Protein AF-A0A0R2V709-F1 (afdb_monomer_lite)

Secondary structure (DSSP, 8-state):
-IIIIIHHHH-SS-PPP-HHHHHHHHHHH---HHHHHHHHHHHHHHHHHHHHHHT-TTS-TT-HHHHHHHHHHHHHHHHHHH----SHHHHHHHHHHHHHHHHHHHHHHHIIIIIHHH-TTS-HHHHHHHHHHHHHHHHHHHHHHHHHHHHHHHHHHHHH------

pLDDT: mean 83.2, std 15.15, range [33.72, 97.0]

Structure (mmCIF, N/CA/C/O backbone):
data_AF-A0A0R2V709-F1
#
_entry.id   AF-A0A0R2V709-F1
#
loop_
_atom_site.group_PDB
_atom_site.id
_atom_site.type_symbol
_atom_site.label_atom_id
_atom_site.label_alt_id
_atom_site.label_comp_id
_atom_site.label_asym_id
_atom_site.label_entity_id
_atom_site.label_seq_id
_atom_site.pdbx_PDB_ins_code
_atom_site.Cartn_x
_atom_site.Cartn_y
_atom_site.Cartn_z
_atom_site.occupancy
_atom_site.B_iso_or_equiv
_atom_site.auth_seq_id
_atom_site.auth_comp_id
_atom_site.auth_asym_id
_atom_site.auth_atom_id
_atom_site.pdbx_PDB_model_num
ATOM 1 N N . MET A 1 1 ? -7.244 -11.556 -1.881 1.00 75.44 1 MET A N 1
ATOM 2 C CA . MET A 1 1 ? -5.900 -11.911 -2.386 1.00 75.44 1 MET A CA 1
ATOM 3 C C . MET A 1 1 ? -6.015 -12.863 -3.553 1.00 75.44 1 MET A C 1
ATOM 5 O O . MET A 1 1 ? -5.931 -12.361 -4.654 1.00 75.44 1 MET A O 1
ATOM 9 N N . PHE A 1 2 ? -6.325 -14.154 -3.379 1.00 75.88 2 PHE A N 1
ATOM 10 C CA . PHE A 1 2 ? -6.508 -15.057 -4.531 1.00 75.88 2 PHE A CA 1
ATOM 11 C C . PHE A 1 2 ? -7.511 -14.514 -5.560 1.00 75.88 2 PHE A C 1
ATOM 13 O O . PHE A 1 2 ? -7.164 -14.355 -6.717 1.00 75.88 2 PHE A O 1
ATOM 20 N N . LEU A 1 3 ? -8.706 -14.098 -5.130 1.00 70.06 3 LEU A N 1
ATOM 21 C CA . LEU A 1 3 ? -9.736 -13.614 -6.057 1.00 70.06 3 LEU A CA 1
ATOM 22 C C . LEU A 1 3 ? -9.364 -12.342 -6.835 1.00 70.06 3 LEU A C 1
ATOM 24 O O . LEU A 1 3 ? -9.969 -12.105 -7.864 1.00 70.06 3 LEU A O 1
ATOM 28 N N . THR A 1 4 ? -8.431 -11.515 -6.362 1.00 74.06 4 THR A N 1
ATOM 29 C CA . THR A 1 4 ? -8.168 -10.177 -6.934 1.00 74.06 4 THR A CA 1
ATOM 30 C C . THR A 1 4 ? -6.753 -10.017 -7.478 1.00 74.06 4 THR A C 1
ATOM 32 O O . THR A 1 4 ? -6.550 -9.288 -8.431 1.00 74.06 4 THR A O 1
ATOM 35 N N . ARG A 1 5 ? -5.773 -10.726 -6.916 1.00 75.00 5 ARG A N 1
ATOM 36 C CA . ARG A 1 5 ? -4.379 -10.721 -7.372 1.00 75.00 5 ARG A CA 1
ATOM 37 C C . ARG A 1 5 ? -4.108 -11.810 -8.410 1.00 75.00 5 ARG A C 1
ATOM 39 O O . ARG A 1 5 ? -3.339 -11.594 -9.329 1.00 75.00 5 ARG A O 1
ATOM 46 N N . PHE A 1 6 ? -4.776 -12.961 -8.290 1.00 65.12 6 PHE A N 1
ATOM 47 C CA . PHE A 1 6 ? -4.688 -14.029 -9.291 1.00 65.12 6 PHE A CA 1
ATOM 48 C C . PHE A 1 6 ? -5.570 -13.720 -10.512 1.00 65.12 6 PHE A C 1
ATOM 50 O O . PHE A 1 6 ? -5.171 -13.980 -11.636 1.00 65.12 6 PHE A O 1
ATOM 57 N N . SER A 1 7 ? -6.769 -13.154 -10.313 1.00 57.25 7 SER A N 1
ATOM 58 C CA . SER A 1 7 ? -7.724 -12.902 -11.408 1.00 57.25 7 SER A CA 1
ATOM 59 C C . SER A 1 7 ? -7.384 -11.687 -12.269 1.00 57.25 7 SER A C 1
ATOM 61 O O . SER A 1 7 ? -7.723 -11.704 -13.453 1.00 57.25 7 SER A O 1
ATOM 63 N N . HIS A 1 8 ? -6.715 -10.673 -11.700 1.00 56.19 8 HIS A N 1
ATOM 64 C CA . HIS A 1 8 ? -6.314 -9.470 -12.431 1.00 56.19 8 HIS A CA 1
ATOM 65 C C . HIS A 1 8 ? -5.380 -9.793 -13.599 1.00 56.19 8 HIS A C 1
ATOM 67 O O . HIS A 1 8 ? -5.476 -9.168 -14.648 1.00 56.19 8 HIS A O 1
ATOM 73 N N . GLU A 1 9 ? -4.554 -10.825 -13.433 1.00 52.09 9 GLU A N 1
ATOM 74 C CA . GLU A 1 9 ? -3.596 -11.274 -14.443 1.00 52.09 9 GLU A CA 1
ATOM 75 C C . GLU A 1 9 ? -4.150 -12.380 -15.361 1.00 52.09 9 GLU A C 1
ATOM 77 O O . GLU A 1 9 ? -3.572 -12.639 -16.408 1.00 52.09 9 GLU A O 1
ATOM 82 N N . LEU A 1 10 ? -5.254 -13.054 -14.996 1.00 49.09 10 LEU A N 1
ATOM 83 C CA . LEU A 1 10 ? -5.649 -14.332 -15.620 1.00 49.09 10 LEU A CA 1
ATOM 84 C C . LEU A 1 10 ? -7.053 -14.376 -16.241 1.00 49.09 10 LEU A C 1
ATOM 86 O O . LEU A 1 10 ? -7.369 -15.348 -16.930 1.00 49.09 10 LEU A O 1
ATOM 90 N N . THR A 1 11 ? -7.942 -13.413 -15.971 1.00 49.59 11 THR A N 1
ATOM 91 C CA . THR A 1 11 ? -9.355 -13.511 -16.397 1.00 49.59 11 THR A CA 1
ATOM 92 C C . THR A 1 11 ? -9.954 -12.173 -16.833 1.00 49.59 11 THR A C 1
ATOM 94 O O . THR A 1 11 ? -9.626 -11.132 -16.280 1.00 49.59 11 THR A O 1
ATOM 97 N N . SER A 1 12 ? -10.910 -12.208 -17.770 1.00 48.22 12 SER A N 1
ATOM 98 C CA . SER A 1 12 ? -11.651 -11.038 -18.284 1.00 48.22 12 SER A CA 1
ATOM 99 C C . SER A 1 12 ? -12.574 -10.358 -17.260 1.00 48.22 12 SER A C 1
ATOM 101 O O . SER A 1 12 ? -13.123 -9.294 -17.533 1.00 48.22 12 SER A O 1
ATOM 103 N N . PHE A 1 13 ? -12.749 -10.965 -16.084 1.00 50.84 13 PHE A N 1
ATOM 104 C CA . PHE A 1 13 ? -13.437 -10.390 -14.931 1.00 50.84 13 PHE A CA 1
ATOM 105 C C . PHE A 1 13 ? -12.388 -9.991 -13.877 1.00 50.84 13 PHE A C 1
ATOM 107 O O . PHE A 1 13 ? -12.349 -10.528 -12.770 1.00 50.84 13 PHE A O 1
ATOM 114 N N . SER A 1 14 ? -11.473 -9.097 -14.258 1.00 61.00 14 SER A N 1
ATOM 115 C CA . SER A 1 14 ? -10.353 -8.664 -13.421 1.00 61.00 14 SER A CA 1
ATOM 116 C C . SER A 1 14 ? -10.813 -7.629 -12.395 1.00 61.00 14 SER A C 1
ATOM 118 O O . SER A 1 14 ? -10.947 -6.436 -12.667 1.00 61.00 14 SER A O 1
ATOM 120 N N . MET A 1 15 ? -11.069 -8.082 -11.168 1.00 70.12 15 MET A N 1
ATOM 121 C CA . MET A 1 15 ? -11.181 -7.151 -10.047 1.00 70.12 15 MET A CA 1
ATOM 122 C C . MET A 1 15 ? -9.803 -6.539 -9.760 1.00 70.12 15 MET A C 1
ATOM 124 O O . MET A 1 15 ? -8.808 -7.264 -9.798 1.00 70.12 15 MET A O 1
ATOM 128 N N . PRO A 1 16 ? -9.716 -5.239 -9.431 1.00 82.06 16 PRO A N 1
ATOM 129 C CA . PRO A 1 16 ? -8.436 -4.615 -9.124 1.00 82.06 16 PRO A CA 1
ATOM 130 C C . PRO A 1 16 ? -7.807 -5.242 -7.875 1.00 82.06 16 PRO A C 1
ATOM 132 O O . PRO A 1 16 ? -8.526 -5.720 -6.988 1.00 82.06 16 PRO A O 1
ATOM 135 N N . ASP A 1 17 ? -6.476 -5.229 -7.778 1.00 85.62 17 ASP A N 1
ATOM 136 C CA . ASP A 1 17 ? -5.773 -5.836 -6.647 1.00 85.62 17 ASP A CA 1
ATOM 137 C C . ASP A 1 17 ? -6.192 -5.182 -5.315 1.00 85.62 17 ASP A C 1
ATOM 139 O O . ASP A 1 17 ? -6.152 -3.967 -5.134 1.00 85.62 17 ASP A O 1
ATOM 143 N N . ALA A 1 18 ? -6.593 -6.022 -4.360 1.00 91.31 18 ALA A N 1
ATOM 144 C CA . ALA A 1 18 ? -7.039 -5.614 -3.027 1.00 91.31 18 ALA A CA 1
ATOM 145 C C . ALA A 1 18 ? -5.940 -5.770 -1.960 1.00 91.31 18 ALA A C 1
ATOM 147 O O . ALA A 1 18 ? -6.183 -5.526 -0.776 1.00 91.31 18 ALA A O 1
ATOM 148 N N . SER A 1 19 ? -4.752 -6.245 -2.343 1.00 93.06 19 SER A N 1
ATOM 149 C CA . SER A 1 19 ? -3.724 -6.723 -1.413 1.00 93.06 19 SER A CA 1
ATOM 150 C C . SER A 1 19 ? -3.293 -5.660 -0.409 1.00 93.06 19 SER A C 1
ATOM 152 O O . SER A 1 19 ? -3.209 -5.962 0.779 1.00 93.06 19 SER A O 1
ATOM 154 N N . LEU A 1 20 ? -3.118 -4.405 -0.836 1.00 95.12 20 LEU A N 1
ATOM 155 C CA . LEU A 1 20 ? -2.738 -3.317 0.069 1.00 95.12 20 LEU A CA 1
ATOM 156 C C . LEU A 1 20 ? -3.762 -3.128 1.197 1.00 95.12 20 LEU A C 1
ATOM 158 O O . LEU A 1 20 ? -3.400 -3.087 2.374 1.00 95.12 20 LEU A O 1
ATOM 162 N N . ILE A 1 21 ? -5.048 -3.060 0.845 1.00 96.00 21 ILE A N 1
ATOM 163 C CA . ILE A 1 21 ? -6.126 -2.847 1.816 1.00 96.00 21 ILE A CA 1
ATOM 164 C C . ILE A 1 21 ? -6.303 -4.066 2.718 1.00 96.00 21 ILE A C 1
ATOM 166 O O . ILE A 1 21 ? -6.589 -3.910 3.903 1.00 96.00 21 ILE A O 1
ATOM 170 N N . ILE A 1 22 ? -6.069 -5.273 2.203 1.00 94.12 22 ILE A N 1
ATOM 171 C CA . ILE A 1 22 ? -6.081 -6.491 3.016 1.00 94.12 22 ILE A CA 1
ATOM 172 C C . ILE A 1 22 ? -4.940 -6.474 4.043 1.00 94.12 22 ILE A C 1
ATOM 174 O O . ILE A 1 22 ? -5.185 -6.803 5.200 1.00 94.12 22 ILE A O 1
ATOM 178 N N . PHE A 1 23 ? -3.723 -6.060 3.676 1.00 95.00 23 PHE A N 1
ATOM 179 C CA . PHE A 1 23 ? -2.620 -5.918 4.638 1.00 95.00 23 PHE A CA 1
ATOM 180 C C . PHE A 1 23 ? -2.885 -4.825 5.670 1.00 95.00 23 PHE A C 1
ATOM 182 O O . PHE A 1 23 ? -2.603 -5.020 6.852 1.00 95.00 23 PHE A O 1
ATOM 189 N N . PHE A 1 24 ? -3.471 -3.702 5.251 1.00 94.44 24 PHE A N 1
ATOM 190 C CA . PHE A 1 24 ? -3.901 -2.657 6.174 1.00 94.44 24 PHE A CA 1
ATOM 191 C C . PHE A 1 24 ? -4.958 -3.190 7.155 1.00 94.44 24 PHE A C 1
ATOM 193 O O . PHE A 1 24 ? -4.791 -3.077 8.365 1.00 94.44 24 PHE A O 1
ATOM 200 N N . ALA A 1 25 ? -6.009 -3.851 6.662 1.00 92.94 25 ALA A N 1
ATOM 201 C CA . ALA A 1 25 ? -7.044 -4.471 7.491 1.00 92.94 25 ALA A CA 1
ATOM 202 C C . ALA A 1 25 ? -6.465 -5.513 8.457 1.00 92.94 25 ALA A C 1
ATOM 204 O O . ALA A 1 25 ? -6.799 -5.527 9.640 1.00 92.94 25 ALA A O 1
ATOM 205 N N . ALA A 1 26 ? -5.569 -6.364 7.964 1.00 91.31 26 ALA A N 1
ATOM 206 C CA . ALA A 1 26 ? -4.924 -7.384 8.768 1.00 91.31 26 ALA A CA 1
ATOM 207 C C . ALA A 1 26 ? -4.042 -6.763 9.862 1.00 91.31 26 ALA A C 1
ATOM 209 O O . ALA A 1 26 ? -4.107 -7.210 11.001 1.00 91.31 26 ALA A O 1
ATOM 210 N N . GLY A 1 27 ? -3.320 -5.677 9.572 1.00 90.81 27 GLY A N 1
ATOM 211 C CA . GLY A 1 27 ? -2.576 -4.928 10.586 1.00 90.81 27 GLY A CA 1
ATOM 212 C C . GLY A 1 27 ? -3.466 -4.305 11.667 1.00 90.81 27 GLY A C 1
ATOM 213 O O . GLY A 1 27 ? -3.047 -4.222 12.818 1.00 90.81 27 GLY A O 1
ATOM 214 N N . LEU A 1 28 ? -4.705 -3.916 11.342 1.00 89.75 28 LEU A N 1
ATOM 215 C CA . LEU A 1 28 ? -5.671 -3.425 12.336 1.00 89.75 28 LEU A CA 1
ATOM 216 C C . LEU A 1 28 ? -6.188 -4.536 13.256 1.00 89.75 28 LEU A C 1
ATOM 218 O O . LEU A 1 28 ? -6.401 -4.304 14.446 1.00 89.75 28 LEU A O 1
ATOM 222 N N . LEU A 1 29 ? -6.446 -5.719 12.693 1.00 86.81 29 LEU A N 1
ATOM 223 C CA . LEU A 1 29 ? -7.121 -6.824 13.381 1.00 86.81 29 LEU A CA 1
ATOM 224 C C . LEU A 1 29 ? -6.145 -7.760 14.104 1.00 86.81 29 LEU A C 1
ATOM 226 O O . LEU A 1 29 ? -6.474 -8.320 15.150 1.00 86.81 29 LEU A O 1
ATOM 230 N N . PHE A 1 30 ? -4.937 -7.928 13.571 1.00 84.62 30 PHE A N 1
ATOM 231 C CA . PHE A 1 30 ? -3.969 -8.916 14.027 1.00 84.62 30 PHE A CA 1
ATOM 232 C C . PHE A 1 30 ? -2.702 -8.252 14.574 1.00 84.62 30 PHE A C 1
ATOM 234 O O . PHE A 1 30 ? -2.040 -7.456 13.917 1.00 84.62 30 PHE A O 1
ATOM 241 N N . LYS A 1 31 ? -2.316 -8.641 15.792 1.00 69.12 31 LYS A N 1
ATOM 242 C CA . LYS A 1 31 ? -1.101 -8.154 16.468 1.00 69.12 31 LYS A CA 1
ATOM 243 C C . LYS A 1 31 ? 0.194 -8.943 16.190 1.00 69.12 31 LYS A C 1
ATOM 245 O O . LYS A 1 31 ? 1.258 -8.329 16.265 1.00 69.12 31 LYS A O 1
ATOM 250 N N . PRO A 1 32 ? 0.194 -10.267 15.922 1.00 77.81 32 PRO A N 1
ATOM 251 C CA . PRO A 1 32 ? 1.449 -11.010 15.860 1.00 77.81 32 PRO A CA 1
ATOM 252 C C . PRO A 1 32 ? 2.141 -10.880 14.497 1.00 77.81 32 PRO A C 1
ATOM 254 O O . PRO A 1 32 ? 1.559 -11.180 13.456 1.00 77.81 32 PRO A O 1
ATOM 257 N N . ALA A 1 33 ? 3.441 -10.569 14.517 1.00 76.81 33 ALA A N 1
ATOM 258 C CA . ALA A 1 33 ? 4.297 -10.511 13.324 1.00 76.81 33 ALA A CA 1
ATOM 259 C C . ALA A 1 33 ? 4.382 -11.845 12.549 1.00 76.81 33 ALA A C 1
ATOM 261 O O . ALA A 1 33 ? 4.695 -11.859 11.362 1.00 76.81 33 ALA A O 1
ATOM 262 N N . ARG A 1 34 ? 4.054 -12.977 13.189 1.00 83.62 34 ARG A N 1
ATOM 263 C CA . ARG A 1 34 ? 3.984 -14.290 12.523 1.00 83.62 34 ARG A CA 1
ATOM 264 C C . ARG A 1 34 ? 2.917 -14.328 11.420 1.00 83.62 34 ARG A C 1
ATOM 266 O O . ARG A 1 34 ? 3.133 -14.967 10.397 1.00 83.62 34 ARG A O 1
ATOM 273 N N . LEU A 1 35 ? 1.795 -13.624 11.603 1.00 88.62 35 LEU A N 1
ATOM 274 C CA . LEU A 1 35 ? 0.744 -13.542 10.582 1.00 88.62 35 LEU A CA 1
ATOM 275 C C . LEU A 1 35 ? 1.163 -12.657 9.407 1.00 88.62 35 LEU A C 1
ATOM 277 O O . LEU A 1 35 ? 0.842 -12.981 8.268 1.00 88.62 35 LEU A O 1
ATOM 281 N N . LEU A 1 36 ? 1.950 -11.608 9.663 1.00 91.12 36 LEU A N 1
ATOM 282 C CA . LEU A 1 36 ? 2.545 -10.805 8.598 1.00 91.12 36 LEU A CA 1
ATOM 283 C C . LEU A 1 36 ? 3.432 -11.671 7.690 1.00 91.12 36 LEU A C 1
ATOM 285 O O . LEU A 1 36 ? 3.292 -11.614 6.472 1.00 91.12 36 LEU A O 1
ATOM 289 N N . ALA A 1 37 ? 4.290 -12.516 8.273 1.00 90.00 37 ALA A N 1
ATOM 290 C CA . ALA A 1 37 ? 5.122 -13.436 7.497 1.00 90.00 37 ALA A CA 1
ATOM 291 C C . ALA A 1 37 ? 4.270 -14.371 6.622 1.00 90.00 37 ALA A C 1
ATOM 293 O O . ALA A 1 37 ? 4.535 -14.492 5.430 1.00 90.00 37 ALA A O 1
ATOM 294 N N . LEU A 1 38 ? 3.205 -14.965 7.176 1.00 91.38 38 LEU A N 1
ATOM 295 C CA . LEU A 1 38 ? 2.284 -15.823 6.420 1.00 91.38 38 LEU A CA 1
ATOM 296 C C . LEU A 1 38 ? 1.640 -15.089 5.230 1.00 91.38 38 LEU A C 1
ATOM 298 O O . LEU A 1 38 ? 1.549 -15.643 4.135 1.00 91.38 38 LEU A O 1
ATOM 302 N N . PHE A 1 39 ? 1.215 -13.839 5.424 1.00 92.12 39 PHE A N 1
ATOM 303 C CA . PHE A 1 39 ? 0.624 -13.023 4.360 1.00 92.12 39 PHE A CA 1
ATOM 304 C C . PHE A 1 39 ? 1.641 -12.701 3.259 1.00 92.12 39 PHE A C 1
ATOM 306 O O . PHE A 1 39 ? 1.313 -12.791 2.077 1.00 92.12 39 PHE A O 1
ATOM 313 N N . ILE A 1 40 ? 2.884 -12.380 3.629 1.00 92.50 40 ILE A N 1
ATOM 314 C CA . ILE A 1 40 ? 3.973 -12.151 2.668 1.00 92.50 40 ILE A CA 1
ATOM 315 C C . ILE A 1 40 ? 4.255 -13.428 1.870 1.00 92.50 40 ILE A C 1
ATOM 317 O O . ILE A 1 40 ? 4.289 -13.379 0.643 1.00 92.50 40 ILE A O 1
ATOM 321 N N . PHE A 1 41 ? 4.384 -14.577 2.542 1.00 91.44 41 PHE A N 1
ATOM 322 C CA . PHE A 1 41 ? 4.548 -15.869 1.869 1.00 91.44 41 PHE A CA 1
ATOM 323 C C . PHE A 1 41 ? 3.392 -16.165 0.912 1.00 91.44 41 PHE A C 1
ATOM 325 O O . PHE A 1 41 ? 3.622 -16.677 -0.178 1.00 91.44 41 PHE A O 1
ATOM 332 N N . THR A 1 42 ? 2.165 -15.794 1.283 1.00 91.00 42 THR A N 1
ATOM 333 C CA . THR A 1 42 ? 0.987 -15.963 0.423 1.00 91.00 42 THR A CA 1
ATOM 334 C C . THR A 1 42 ? 1.084 -15.115 -0.846 1.00 91.00 42 THR A C 1
ATOM 336 O O . THR A 1 42 ? 0.777 -15.622 -1.921 1.00 91.00 42 THR A O 1
ATOM 339 N N . ILE A 1 43 ? 1.539 -13.858 -0.758 1.00 90.06 43 ILE A N 1
ATOM 340 C CA . ILE A 1 43 ? 1.776 -13.019 -1.947 1.00 90.06 43 ILE A CA 1
ATOM 341 C C . ILE A 1 43 ? 2.837 -13.644 -2.850 1.00 90.06 43 ILE A C 1
ATOM 343 O O . ILE A 1 43 ? 2.575 -13.846 -4.031 1.00 90.06 43 ILE A O 1
ATOM 347 N N . ILE A 1 44 ? 3.996 -14.000 -2.291 1.00 90.31 44 ILE A N 1
ATOM 348 C CA . ILE A 1 44 ? 5.103 -14.579 -3.066 1.00 90.31 44 ILE A CA 1
ATOM 349 C C . ILE A 1 44 ? 4.647 -15.865 -3.762 1.00 90.31 44 ILE A C 1
ATOM 351 O O . ILE A 1 44 ? 4.963 -16.091 -4.929 1.00 90.31 44 ILE A O 1
ATOM 355 N N . PHE A 1 45 ? 3.870 -16.696 -3.064 1.00 89.31 45 PHE A N 1
ATOM 356 C CA . PHE A 1 45 ? 3.309 -17.921 -3.617 1.00 89.31 45 PHE A CA 1
ATOM 357 C C . PHE A 1 45 ? 2.330 -17.647 -4.766 1.00 89.31 45 PHE A C 1
ATOM 359 O O . PHE A 1 45 ? 2.453 -18.267 -5.820 1.00 89.31 45 PHE A O 1
ATOM 366 N N . ILE A 1 46 ? 1.393 -16.706 -4.597 1.00 87.25 46 ILE A N 1
ATOM 367 C CA . ILE A 1 46 ? 0.447 -16.318 -5.657 1.00 87.25 46 ILE A CA 1
ATOM 368 C C . ILE A 1 46 ? 1.201 -15.797 -6.883 1.00 87.25 46 ILE A C 1
ATOM 370 O O . ILE A 1 46 ? 0.925 -16.248 -7.991 1.00 87.25 46 ILE A O 1
ATOM 374 N N . ASP A 1 47 ? 2.175 -14.910 -6.689 1.00 85.25 47 ASP A N 1
ATOM 375 C CA . ASP A 1 47 ? 2.948 -14.318 -7.786 1.00 85.25 47 ASP A CA 1
ATOM 376 C C . ASP A 1 47 ? 3.760 -15.384 -8.530 1.00 85.25 47 ASP A C 1
ATOM 378 O O . ASP A 1 47 ? 3.796 -15.398 -9.758 1.00 85.25 47 ASP A O 1
ATOM 382 N N . SER A 1 48 ? 4.339 -16.338 -7.796 1.00 84.56 48 SER A N 1
ATOM 383 C CA . SER A 1 48 ? 5.060 -17.472 -8.384 1.00 84.56 48 SER A CA 1
ATOM 384 C C . SER A 1 48 ? 4.146 -18.352 -9.239 1.00 84.56 48 SER A C 1
ATOM 386 O O . SER A 1 48 ? 4.544 -18.785 -10.319 1.00 84.56 48 SER A O 1
ATOM 388 N N . LEU A 1 49 ? 2.911 -18.603 -8.786 1.00 83.44 49 LEU A N 1
ATOM 389 C CA . LEU A 1 49 ? 1.928 -19.366 -9.560 1.00 83.44 49 LEU A CA 1
ATOM 390 C C . LEU A 1 49 ? 1.507 -18.640 -10.841 1.00 83.44 49 LEU A C 1
ATOM 392 O O . LEU A 1 49 ? 1.347 -19.291 -11.872 1.00 83.44 49 LEU A O 1
ATOM 396 N N . VAL A 1 50 ? 1.328 -17.316 -10.788 1.00 80.06 50 VAL A N 1
ATOM 397 C CA . VAL A 1 50 ? 0.982 -16.508 -11.969 1.00 80.06 50 VAL A CA 1
ATOM 398 C C . VAL A 1 50 ? 2.128 -16.521 -12.980 1.00 80.06 50 VAL A C 1
ATOM 400 O O . VAL A 1 50 ? 1.897 -16.830 -14.145 1.00 80.06 50 VAL A O 1
ATOM 403 N N . ILE A 1 51 ? 3.366 -16.281 -12.534 1.00 79.50 51 ILE A N 1
ATOM 404 C CA . ILE A 1 51 ? 4.557 -16.307 -13.401 1.00 79.50 51 ILE A CA 1
ATOM 405 C C . ILE A 1 51 ? 4.716 -17.669 -14.078 1.00 79.50 51 ILE A C 1
ATOM 407 O O . ILE A 1 51 ? 4.969 -17.732 -15.280 1.00 79.50 51 ILE A O 1
ATOM 411 N N . TYR A 1 52 ? 4.544 -18.755 -13.317 1.00 79.88 52 TYR A N 1
ATOM 412 C CA . TYR A 1 52 ? 4.625 -20.112 -13.851 1.00 79.88 52 TYR A CA 1
ATOM 413 C C . TYR A 1 52 ? 3.542 -20.387 -14.901 1.00 79.88 52 TYR A C 1
ATOM 415 O O . TYR A 1 52 ? 3.822 -21.004 -15.924 1.00 79.88 52 TYR A O 1
ATOM 423 N N . LYS A 1 53 ? 2.306 -19.934 -14.661 1.00 78.88 53 LYS A N 1
ATOM 424 C CA . LYS A 1 53 ? 1.172 -20.206 -15.550 1.00 78.88 53 LYS A CA 1
ATOM 425 C C . LYS A 1 53 ? 1.232 -19.407 -16.856 1.00 78.88 53 LYS A C 1
ATOM 427 O O . LYS A 1 53 ? 0.931 -19.965 -17.906 1.00 78.88 53 LYS A O 1
ATOM 432 N N . GLU A 1 54 ? 1.637 -18.141 -16.793 1.00 74.50 54 GLU A N 1
ATOM 433 C CA . GLU A 1 54 ? 1.669 -17.231 -17.950 1.00 74.50 54 GLU A CA 1
ATOM 434 C C . GLU A 1 54 ? 3.015 -17.232 -18.694 1.00 74.50 54 GLU A C 1
ATOM 436 O O . GLU A 1 54 ? 3.205 -16.478 -19.644 1.00 74.50 54 GLU A O 1
ATOM 441 N N . ASN A 1 55 ? 3.964 -18.089 -18.293 1.00 68.69 55 ASN A N 1
ATOM 442 C CA . ASN A 1 55 ? 5.318 -18.147 -18.854 1.00 68.69 55 ASN A CA 1
ATOM 443 C C . ASN A 1 55 ? 6.040 -16.786 -18.852 1.00 68.69 55 ASN A C 1
ATOM 445 O O . ASN A 1 55 ? 6.834 -16.497 -19.748 1.00 68.69 55 ASN A O 1
ATOM 449 N N . TYR A 1 56 ? 5.827 -15.961 -17.822 1.00 69.06 56 TYR A N 1
ATOM 450 C CA . TYR A 1 56 ? 6.552 -14.698 -17.635 1.00 69.06 56 TYR A CA 1
ATOM 451 C C . TYR A 1 56 ? 7.986 -14.932 -17.136 1.00 69.06 56 TYR A C 1
ATOM 453 O O . TYR A 1 56 ? 8.420 -14.366 -16.134 1.00 69.06 56 TYR A O 1
ATOM 461 N N . THR A 1 57 ? 8.746 -15.780 -17.828 1.00 58.94 57 THR A N 1
ATOM 462 C CA . THR A 1 57 ? 10.104 -16.193 -17.444 1.00 58.94 57 THR A CA 1
ATOM 463 C C . THR A 1 57 ? 11.107 -15.038 -17.421 1.00 58.94 57 THR A C 1
ATOM 465 O O . THR A 1 57 ? 12.163 -15.163 -16.810 1.00 58.94 57 THR A O 1
ATOM 468 N N . GLU A 1 58 ? 10.780 -13.911 -18.060 1.00 56.50 58 GLU A N 1
ATOM 469 C CA . GLU A 1 58 ? 11.590 -12.686 -18.046 1.00 56.50 58 GLU A CA 1
ATOM 470 C C . GLU A 1 58 ? 11.383 -11.836 -16.780 1.00 56.50 58 GLU A C 1
ATOM 472 O O . GLU A 1 58 ? 12.252 -11.043 -16.408 1.00 56.50 58 GLU A O 1
ATOM 477 N N . ILE A 1 59 ? 10.266 -12.019 -16.065 1.00 62.38 59 ILE A N 1
ATOM 478 C CA . ILE A 1 59 ? 10.008 -11.343 -14.792 1.00 62.38 59 ILE A CA 1
ATOM 479 C C . ILE A 1 59 ? 10.699 -12.149 -13.695 1.00 62.38 59 ILE A C 1
ATOM 481 O O . ILE A 1 59 ? 10.130 -13.058 -13.094 1.00 62.38 59 ILE A O 1
ATOM 485 N N . GLY A 1 60 ? 11.962 -11.816 -13.431 1.00 60.12 60 GLY A N 1
ATOM 486 C CA . GLY A 1 60 ? 12.696 -12.394 -12.311 1.00 60.12 60 GLY A CA 1
ATOM 487 C C . GLY A 1 60 ? 11.967 -12.131 -10.991 1.00 60.12 60 GLY A C 1
ATOM 488 O O . GLY A 1 60 ? 11.940 -10.992 -10.510 1.00 60.12 60 GLY A O 1
ATOM 489 N N . LEU A 1 61 ? 11.395 -13.183 -10.395 1.00 66.56 61 LEU A N 1
ATOM 490 C CA . LEU A 1 61 ? 10.883 -13.149 -9.027 1.00 66.56 61 LEU A CA 1
ATOM 491 C C . LEU A 1 61 ? 12.012 -12.652 -8.105 1.00 66.56 61 LEU A C 1
ATOM 493 O O . LEU A 1 61 ? 13.161 -13.064 -8.260 1.00 66.56 61 LEU A O 1
ATOM 497 N N . LEU A 1 62 ? 11.694 -11.780 -7.143 1.00 71.75 62 LEU A N 1
ATOM 498 C CA . LEU A 1 62 ? 12.662 -11.216 -6.183 1.00 71.75 62 LEU A CA 1
ATOM 499 C C . LEU A 1 62 ? 13.713 -10.255 -6.770 1.00 71.75 62 LEU A C 1
ATOM 501 O O . LEU A 1 62 ? 14.727 -9.990 -6.123 1.00 71.75 62 LEU A O 1
ATOM 505 N N . ASN A 1 63 ? 13.478 -9.671 -7.947 1.00 84.81 63 ASN A N 1
ATOM 506 C CA . ASN A 1 63 ? 14.275 -8.524 -8.383 1.00 84.81 63 ASN A CA 1
ATOM 507 C C . ASN A 1 63 ? 14.062 -7.297 -7.462 1.00 84.81 63 ASN A C 1
ATOM 509 O O . ASN A 1 63 ? 13.138 -7.248 -6.646 1.00 84.81 63 ASN A O 1
ATOM 513 N N . VAL A 1 64 ? 14.921 -6.280 -7.589 1.00 87.00 64 VAL A N 1
ATOM 514 C CA . VAL A 1 64 ? 14.884 -5.096 -6.708 1.00 87.00 64 VAL A CA 1
ATOM 515 C C . VAL A 1 64 ? 13.535 -4.368 -6.780 1.00 87.00 64 VAL A C 1
ATOM 517 O O . VAL A 1 64 ? 13.007 -3.971 -5.742 1.00 87.00 64 VAL A O 1
ATOM 520 N N . GLY A 1 65 ? 12.944 -4.239 -7.972 1.00 86.19 65 GLY A N 1
ATOM 521 C CA . GLY A 1 65 ? 11.630 -3.612 -8.139 1.00 86.19 65 GLY A CA 1
ATOM 522 C C . GLY A 1 65 ? 10.517 -4.377 -7.425 1.00 86.19 65 GLY A C 1
ATOM 523 O O . GLY A 1 65 ? 9.699 -3.781 -6.729 1.00 86.19 65 GLY A O 1
ATOM 524 N N . TYR A 1 66 ? 10.533 -5.705 -7.524 1.00 87.19 66 TYR A N 1
ATOM 525 C CA . TYR A 1 66 ? 9.600 -6.586 -6.835 1.00 87.19 66 TYR A CA 1
ATOM 526 C C . TYR A 1 66 ? 9.742 -6.477 -5.318 1.00 87.19 66 TYR A C 1
ATOM 528 O O . TYR A 1 66 ? 8.740 -6.362 -4.621 1.00 87.19 66 TYR A O 1
ATOM 536 N N . LEU A 1 67 ? 10.969 -6.462 -4.787 1.00 90.62 67 LEU A N 1
ATOM 537 C CA . LEU A 1 67 ? 11.204 -6.312 -3.347 1.00 90.62 67 LEU A CA 1
ATOM 538 C C . LEU A 1 67 ? 10.735 -4.946 -2.826 1.00 90.62 67 LEU A C 1
ATOM 540 O O . LEU A 1 67 ? 10.145 -4.870 -1.747 1.00 90.62 67 LEU A O 1
ATOM 544 N N . LEU A 1 68 ? 10.945 -3.876 -3.599 1.00 92.06 68 LEU A N 1
ATOM 545 C CA . LEU A 1 68 ? 10.433 -2.544 -3.269 1.00 92.06 68 LEU A CA 1
ATOM 546 C C . LEU A 1 68 ? 8.903 -2.511 -3.299 1.00 92.06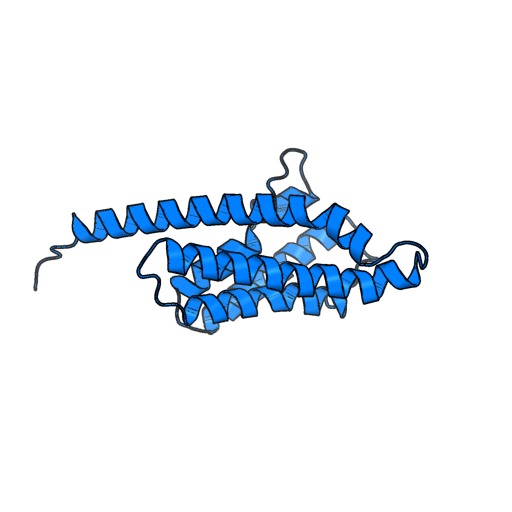 68 LEU A C 1
ATOM 548 O O . LEU A 1 68 ? 8.296 -1.989 -2.365 1.00 92.06 68 LEU A O 1
ATOM 552 N N . HIS A 1 69 ? 8.270 -3.137 -4.291 1.00 91.06 69 HIS A N 1
ATOM 553 C CA . HIS A 1 69 ? 6.818 -3.298 -4.309 1.00 91.06 69 HIS A CA 1
ATOM 554 C C . HIS A 1 69 ? 6.326 -4.118 -3.109 1.00 91.06 69 HIS A C 1
ATOM 556 O O . HIS A 1 69 ? 5.427 -3.689 -2.397 1.00 91.06 69 HIS A O 1
ATOM 562 N N . LEU A 1 70 ? 6.961 -5.251 -2.805 1.00 93.06 70 LEU A N 1
ATOM 563 C CA . LEU A 1 70 ? 6.608 -6.106 -1.672 1.00 93.06 70 LEU A CA 1
ATOM 564 C C . LEU A 1 70 ? 6.722 -5.361 -0.330 1.00 93.06 70 LEU A C 1
ATOM 566 O O . LEU A 1 70 ? 5.953 -5.630 0.593 1.00 93.06 70 LEU A O 1
ATOM 570 N N . SER A 1 71 ? 7.639 -4.394 -0.219 1.00 94.56 71 SER A N 1
ATOM 571 C CA . SER A 1 71 ? 7.849 -3.603 1.001 1.00 94.56 71 SER A CA 1
ATOM 572 C C . SER A 1 71 ? 6.650 -2.731 1.404 1.00 94.56 71 SER A C 1
ATOM 574 O O . SER A 1 71 ? 6.502 -2.407 2.588 1.00 94.56 71 SER A O 1
ATOM 576 N N . ILE A 1 72 ? 5.743 -2.413 0.469 1.00 96.19 72 ILE A N 1
ATOM 577 C CA . ILE A 1 72 ? 4.542 -1.619 0.771 1.00 96.19 72 ILE A CA 1
ATOM 578 C C . ILE A 1 72 ? 3.579 -2.373 1.700 1.00 96.19 72 ILE A C 1
ATOM 580 O O . ILE A 1 72 ? 2.842 -1.754 2.466 1.00 96.19 72 ILE A O 1
ATOM 584 N N . TYR A 1 73 ? 3.598 -3.710 1.684 1.00 95.25 73 TYR A N 1
ATOM 585 C CA . TYR A 1 73 ? 2.673 -4.525 2.471 1.00 95.25 73 TYR A CA 1
ATOM 586 C C . TYR A 1 73 ? 3.040 -4.584 3.966 1.00 95.25 73 TYR A C 1
ATOM 588 O O . TYR A 1 73 ? 2.169 -4.293 4.794 1.00 95.25 73 TYR A O 1
ATOM 596 N N . PRO A 1 74 ? 4.301 -4.871 4.363 1.00 94.62 74 PRO A N 1
ATOM 597 C CA . PRO A 1 74 ? 4.752 -4.677 5.741 1.00 94.62 74 PRO A CA 1
ATOM 598 C C . PRO A 1 74 ? 4.551 -3.248 6.243 1.00 94.62 74 PRO A C 1
ATOM 600 O O . PRO A 1 74 ? 4.174 -3.061 7.398 1.00 94.62 74 PRO A O 1
ATOM 603 N N . LEU A 1 75 ? 4.769 -2.245 5.386 1.00 94.62 75 LEU A N 1
ATOM 604 C CA . LEU A 1 75 ? 4.532 -0.842 5.721 1.00 94.62 75 LEU A CA 1
ATOM 605 C C . LEU A 1 75 ? 3.058 -0.599 6.069 1.00 94.62 75 LEU A C 1
ATOM 607 O O . LEU A 1 75 ? 2.762 -0.077 7.144 1.00 94.62 75 LEU A O 1
ATOM 611 N N . ALA A 1 76 ? 2.135 -1.019 5.200 1.00 95.38 76 ALA A N 1
ATOM 612 C CA . ALA A 1 76 ? 0.697 -0.891 5.427 1.00 95.38 76 ALA A CA 1
ATOM 613 C C . ALA A 1 76 ? 0.258 -1.595 6.716 1.00 95.38 76 ALA A C 1
ATOM 615 O O . ALA A 1 76 ? -0.479 -1.015 7.516 1.00 95.38 76 ALA A O 1
ATOM 616 N N . TRP A 1 77 ? 0.761 -2.811 6.951 1.00 94.81 77 TRP A N 1
ATOM 617 C CA . TRP A 1 77 ? 0.510 -3.559 8.181 1.00 94.81 77 TRP A CA 1
ATOM 618 C C . TRP A 1 77 ? 1.014 -2.810 9.412 1.00 94.81 77 TRP A C 1
ATOM 620 O O . TRP A 1 77 ? 0.293 -2.668 10.399 1.00 94.81 77 TRP A O 1
ATOM 630 N N . PHE A 1 78 ? 2.263 -2.341 9.381 1.00 91.88 78 PHE A N 1
ATOM 631 C CA . PHE A 1 78 ? 2.883 -1.682 10.523 1.00 91.88 78 PHE A CA 1
ATOM 632 C C . PHE A 1 78 ? 2.148 -0.394 10.878 1.00 91.88 78 PHE A C 1
ATOM 634 O O . PHE A 1 78 ? 1.795 -0.207 12.044 1.00 91.88 78 PHE A O 1
ATOM 641 N N . VAL A 1 79 ? 1.860 0.447 9.880 1.00 91.19 79 VAL A N 1
ATOM 642 C CA . VAL A 1 79 ? 1.079 1.673 10.069 1.00 91.19 79 VAL A CA 1
ATOM 643 C C . VAL A 1 79 ? -0.265 1.322 10.698 1.00 91.19 79 VAL A C 1
ATOM 645 O O . VAL A 1 79 ? -0.564 1.816 11.781 1.00 91.19 79 VAL A O 1
ATOM 648 N N . ALA A 1 80 ? -1.016 0.386 10.112 1.00 91.56 80 ALA A N 1
ATOM 649 C CA . ALA A 1 80 ? -2.289 -0.078 10.654 1.00 91.56 80 ALA A CA 1
ATOM 650 C C . ALA A 1 80 ? -2.198 -0.551 12.115 1.00 91.56 80 ALA A C 1
ATOM 652 O O . ALA A 1 80 ? -2.956 -0.085 12.962 1.00 91.56 80 ALA A O 1
ATOM 653 N N . SER A 1 81 ? -1.222 -1.395 12.449 1.00 89.62 81 SER A N 1
ATOM 654 C CA . SER A 1 81 ? -1.068 -1.972 13.796 1.00 89.62 81 SER A CA 1
ATOM 655 C C . SER A 1 81 ? -0.827 -0.948 14.909 1.00 89.62 81 SER A C 1
ATOM 657 O O . SER A 1 81 ? -1.050 -1.232 16.088 1.00 89.62 81 SER A O 1
ATOM 659 N N . ARG A 1 82 ? -0.363 0.254 14.550 1.00 87.56 82 ARG A N 1
ATOM 660 C CA . ARG A 1 82 ? -0.105 1.360 15.480 1.00 87.56 82 ARG A CA 1
ATOM 661 C C . ARG A 1 82 ? -1.264 2.351 15.557 1.00 87.56 82 ARG A C 1
ATOM 663 O O . ARG A 1 82 ? -1.275 3.196 16.453 1.00 87.56 82 ARG A O 1
ATOM 670 N N . LEU A 1 83 ? -2.240 2.257 14.656 1.00 85.56 83 LEU A N 1
ATOM 671 C CA . LEU A 1 83 ? -3.363 3.181 14.605 1.00 85.56 83 LEU A CA 1
ATOM 672 C C . LEU A 1 83 ? -4.444 2.812 15.613 1.00 85.56 83 LEU A C 1
ATOM 674 O O . LEU A 1 83 ? -4.913 1.680 15.702 1.00 85.56 83 LEU A O 1
ATOM 678 N N . LYS A 1 84 ? -4.924 3.832 16.321 1.00 80.69 84 LYS A N 1
ATOM 679 C CA . LYS A 1 84 ? -6.172 3.758 17.078 1.00 80.69 84 LYS A CA 1
ATOM 680 C C . LYS A 1 84 ? -7.280 4.369 16.230 1.00 80.69 84 LYS A C 1
ATOM 682 O O . LYS A 1 84 ? -7.454 5.585 16.214 1.00 80.69 84 LYS A O 1
ATOM 687 N N . ILE A 1 85 ? -8.031 3.529 15.517 1.00 77.81 85 ILE A N 1
ATOM 688 C CA . ILE A 1 85 ? -9.181 3.995 14.730 1.00 77.81 85 ILE A CA 1
ATOM 689 C C . ILE A 1 85 ? -10.340 4.307 15.670 1.00 77.81 85 ILE A C 1
ATOM 691 O O . ILE A 1 85 ? -11.143 3.437 16.027 1.00 77.81 85 ILE A O 1
ATOM 695 N N . THR A 1 86 ? -10.422 5.568 16.060 1.00 75.81 86 THR A N 1
ATOM 696 C CA . THR A 1 86 ? -11.517 6.109 16.862 1.00 75.81 86 THR A CA 1
ATOM 697 C C . THR A 1 86 ? -12.684 6.532 15.974 1.00 75.81 86 THR A C 1
ATOM 699 O O . THR A 1 86 ? -13.819 6.130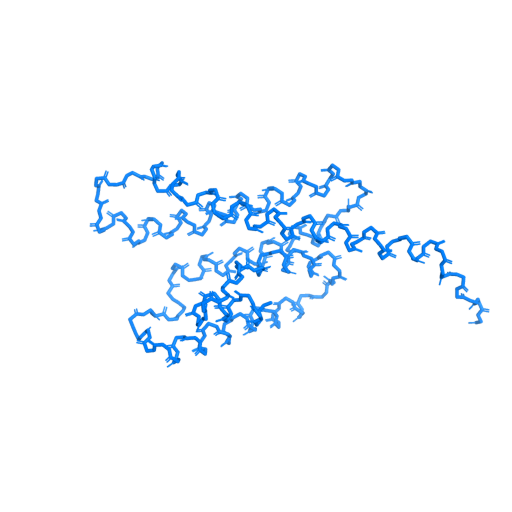 16.223 1.00 75.81 86 THR A O 1
ATOM 702 N N . ASN A 1 87 ? -12.402 7.270 14.894 1.00 83.75 87 ASN A N 1
ATOM 703 C CA . ASN A 1 87 ? -13.395 7.996 14.104 1.00 83.75 87 ASN A CA 1
ATOM 704 C C . ASN A 1 87 ? -13.147 7.792 12.595 1.00 83.75 87 ASN A C 1
ATOM 706 O O . ASN A 1 87 ? -12.068 7.366 12.185 1.00 83.75 87 ASN A O 1
ATOM 710 N N . PHE A 1 88 ? -14.119 8.155 11.748 1.00 87.31 88 PHE A N 1
ATOM 711 C CA . PHE A 1 88 ? -13.957 8.089 10.285 1.00 87.31 88 PHE A CA 1
ATOM 712 C C . PHE A 1 88 ? -12.764 8.916 9.789 1.00 87.31 88 PHE A C 1
ATOM 714 O O . PHE A 1 88 ? -11.999 8.434 8.966 1.00 87.31 88 PHE A O 1
ATOM 721 N N . SER A 1 89 ? -12.563 10.115 10.344 1.00 89.12 89 SER A N 1
ATOM 722 C CA . SER A 1 89 ? -11.471 11.011 9.942 1.00 89.12 89 SER A CA 1
ATOM 723 C C . SER A 1 89 ? -10.082 10.388 10.148 1.00 89.12 89 SER A C 1
ATOM 725 O O . SER A 1 89 ? -9.243 10.418 9.250 1.00 89.12 89 SER A O 1
ATOM 727 N N . THR A 1 90 ? -9.841 9.744 11.299 1.00 88.88 90 THR A N 1
ATOM 728 C CA . THR A 1 90 ? -8.543 9.105 11.569 1.00 88.88 90 THR A CA 1
ATOM 729 C C . THR A 1 90 ? -8.319 7.888 10.678 1.00 88.88 90 THR A C 1
ATOM 731 O O . THR A 1 90 ? -7.203 7.678 10.206 1.00 88.88 90 THR A O 1
ATOM 734 N N . PHE A 1 91 ? -9.375 7.125 10.380 1.00 91.44 91 PHE A N 1
ATOM 735 C CA . PHE A 1 91 ? -9.321 6.049 9.390 1.00 91.44 91 PHE A CA 1
ATOM 736 C C . PHE A 1 91 ? -8.985 6.579 7.990 1.00 91.44 91 PHE A C 1
ATOM 738 O O . PHE A 1 91 ? -8.024 6.113 7.380 1.00 91.44 91 PHE A O 1
ATOM 745 N N . SER A 1 92 ? -9.743 7.565 7.501 1.00 92.69 92 SER A N 1
ATOM 746 C CA . SER A 1 92 ? -9.630 8.075 6.133 1.00 92.69 92 SER A CA 1
ATOM 747 C C . SER A 1 92 ? -8.277 8.729 5.876 1.00 92.69 92 SER A C 1
ATOM 749 O O . SER A 1 92 ? -7.667 8.480 4.842 1.00 92.69 92 SER A O 1
ATOM 751 N N . GLN A 1 93 ? -7.768 9.520 6.823 1.00 93.00 93 GLN A N 1
ATOM 752 C CA . GLN A 1 93 ? -6.445 10.135 6.702 1.00 93.00 93 GLN A CA 1
ATOM 753 C C . GLN A 1 93 ? -5.346 9.075 6.658 1.00 93.00 93 GLN A C 1
ATOM 755 O O . GLN A 1 93 ? -4.471 9.124 5.799 1.00 93.00 93 GLN A O 1
ATOM 760 N N . SER A 1 94 ? -5.409 8.093 7.556 1.00 92.00 94 SER A N 1
ATOM 761 C CA . SER A 1 94 ? -4.371 7.070 7.652 1.00 92.00 94 SER A CA 1
ATOM 762 C C . SER A 1 94 ? -4.314 6.178 6.419 1.00 92.00 94 SER A C 1
ATOM 764 O O . SER A 1 94 ? -3.232 5.898 5.908 1.00 92.00 94 SER A O 1
ATOM 766 N N . ILE A 1 95 ? -5.474 5.741 5.924 1.00 94.50 95 ILE A N 1
ATOM 767 C CA . ILE A 1 95 ? -5.528 4.872 4.748 1.00 94.50 95 ILE A CA 1
ATOM 768 C C . ILE A 1 95 ? -5.124 5.634 3.485 1.00 94.50 95 ILE A C 1
ATOM 770 O O . ILE A 1 95 ? -4.382 5.091 2.676 1.00 94.50 95 ILE A O 1
ATOM 774 N N . LEU A 1 96 ? -5.511 6.910 3.352 1.00 95.75 96 LEU A N 1
ATOM 775 C CA . LEU A 1 96 ? -5.071 7.761 2.246 1.00 95.75 96 LEU A CA 1
ATOM 776 C C . LEU A 1 96 ? -3.544 7.908 2.241 1.00 95.75 96 LEU A C 1
ATOM 778 O O . LEU A 1 96 ? -2.917 7.733 1.199 1.00 95.75 96 LEU A O 1
ATOM 782 N N . TRP A 1 97 ? -2.940 8.157 3.407 1.00 95.00 97 TRP A N 1
ATOM 783 C CA . TRP A 1 97 ? -1.484 8.220 3.550 1.00 95.00 97 TRP A CA 1
ATOM 784 C C . TRP A 1 97 ? -0.801 6.919 3.135 1.00 95.00 97 TRP A C 1
ATOM 786 O O . TRP A 1 97 ? 0.172 6.956 2.385 1.00 95.00 97 TRP A O 1
ATOM 796 N N . VAL A 1 98 ? -1.321 5.769 3.574 1.00 96.56 98 VAL A N 1
ATOM 797 C CA . VAL A 1 98 ? -0.783 4.458 3.186 1.00 96.56 98 VAL A CA 1
ATOM 798 C C . VAL A 1 98 ? -0.900 4.235 1.681 1.00 96.56 98 VAL A C 1
ATOM 800 O O . VAL A 1 98 ? 0.066 3.783 1.070 1.00 96.56 98 VAL A O 1
ATOM 803 N N . ILE A 1 99 ? -2.035 4.577 1.067 1.00 97.00 99 ILE A N 1
ATOM 804 C CA . ILE A 1 99 ? -2.240 4.427 -0.380 1.00 97.00 99 ILE A CA 1
ATOM 805 C C . ILE A 1 99 ? -1.242 5.292 -1.152 1.00 97.00 99 ILE A C 1
ATOM 807 O O . ILE A 1 99 ? -0.525 4.769 -2.004 1.00 97.00 99 ILE A O 1
ATOM 811 N N . LEU A 1 100 ? -1.138 6.582 -0.827 1.00 96.75 100 LEU A N 1
ATOM 812 C CA . LEU A 1 100 ? -0.236 7.508 -1.519 1.00 96.75 100 LEU A CA 1
ATOM 813 C C . LEU A 1 100 ? 1.235 7.120 -1.345 1.00 96.75 100 LEU A C 1
ATOM 815 O O . LEU A 1 100 ? 1.991 7.121 -2.313 1.00 96.75 100 LEU A O 1
ATOM 819 N N . LEU A 1 101 ? 1.647 6.736 -0.136 1.00 96.12 101 LEU A N 1
ATOM 820 C CA . LEU A 1 101 ? 3.025 6.320 0.118 1.00 96.12 101 LEU A CA 1
ATOM 821 C C . LEU A 1 101 ? 3.361 5.010 -0.607 1.00 96.12 101 LEU A C 1
ATOM 823 O O . LEU A 1 101 ? 4.432 4.886 -1.194 1.00 96.12 101 LEU A O 1
ATOM 827 N N . SER A 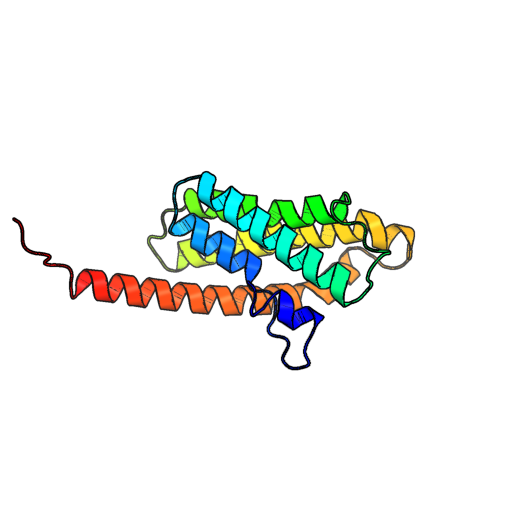1 102 ? 2.425 4.060 -0.629 1.00 96.50 102 SER A N 1
ATOM 828 C CA . SER A 1 102 ? 2.588 2.802 -1.364 1.00 96.50 102 SER A CA 1
ATOM 829 C C . SER A 1 102 ? 2.674 3.036 -2.871 1.00 96.50 102 SER A C 1
ATOM 831 O O . SER A 1 102 ? 3.494 2.406 -3.534 1.00 96.50 102 SER A O 1
ATOM 833 N N . PHE A 1 103 ? 1.889 3.979 -3.405 1.00 95.81 103 PHE A N 1
ATOM 834 C CA . PHE A 1 103 ? 1.987 4.403 -4.802 1.00 95.81 103 PHE A CA 1
ATOM 835 C C . PHE A 1 103 ? 3.381 4.953 -5.110 1.00 95.81 103 PHE A C 1
ATOM 837 O O . PHE A 1 103 ? 4.028 4.482 -6.040 1.00 95.81 103 PHE A O 1
ATOM 844 N N . LEU A 1 104 ? 3.878 5.890 -4.297 1.00 95.94 104 LEU A N 1
ATOM 845 C CA . LEU A 1 104 ? 5.199 6.493 -4.492 1.00 95.94 104 LEU A CA 1
ATOM 846 C C . LEU A 1 104 ? 6.326 5.459 -4.436 1.00 95.94 104 LEU A C 1
ATOM 848 O O . LEU A 1 104 ? 7.217 5.494 -5.278 1.00 95.94 104 LEU A O 1
ATOM 852 N N . ILE A 1 105 ? 6.283 4.524 -3.485 1.00 95.31 105 ILE A N 1
ATOM 853 C CA . ILE A 1 105 ? 7.298 3.467 -3.376 1.00 95.31 105 ILE A CA 1
ATOM 854 C C . ILE A 1 105 ? 7.217 2.536 -4.586 1.00 95.31 105 ILE A C 1
ATOM 856 O O . ILE A 1 105 ? 8.222 2.312 -5.256 1.00 95.31 105 ILE A O 1
ATOM 860 N N . SER A 1 106 ? 6.030 2.016 -4.897 1.00 93.50 106 SER A N 1
ATOM 861 C CA . SER A 1 106 ? 5.838 1.037 -5.968 1.00 93.50 106 SER A CA 1
ATOM 862 C C . SER A 1 106 ? 6.086 1.635 -7.354 1.00 93.50 106 SER A C 1
ATOM 864 O O . SER A 1 106 ? 6.975 1.192 -8.075 1.00 93.50 106 SER A O 1
ATOM 866 N N . TYR A 1 107 ? 5.318 2.654 -7.735 1.00 93.50 107 TYR A N 1
ATOM 867 C CA . TYR A 1 107 ? 5.409 3.259 -9.063 1.00 93.50 107 TYR A CA 1
ATOM 868 C C . TYR A 1 107 ? 6.676 4.097 -9.208 1.00 93.50 107 TYR A C 1
ATOM 870 O O . TYR A 1 107 ? 7.309 4.057 -10.257 1.00 93.50 107 TYR A O 1
ATOM 878 N N . GLY A 1 108 ? 7.106 4.801 -8.158 1.00 93.75 108 GLY A N 1
ATOM 879 C CA . GLY A 1 108 ? 8.368 5.538 -8.197 1.00 93.75 108 GLY A CA 1
ATOM 880 C C . GLY A 1 108 ? 9.559 4.609 -8.422 1.00 93.75 108 GLY A C 1
ATOM 881 O O . GLY A 1 108 ? 10.357 4.853 -9.325 1.00 93.75 108 GLY A O 1
ATOM 882 N N . SER A 1 109 ? 9.660 3.505 -7.672 1.00 93.50 109 SER A N 1
ATOM 883 C CA . SER A 1 109 ? 10.748 2.541 -7.889 1.00 93.50 109 SER A CA 1
ATOM 884 C C . SER A 1 109 ? 10.681 1.883 -9.265 1.00 93.50 109 SER A C 1
ATOM 886 O O . SER A 1 109 ? 11.710 1.780 -9.930 1.00 93.50 109 SER A O 1
ATOM 888 N N . HIS A 1 110 ? 9.487 1.506 -9.731 1.00 91.12 110 HIS A N 1
ATOM 889 C CA . HIS A 1 110 ? 9.314 0.940 -11.066 1.00 91.12 110 HIS A CA 1
ATOM 890 C C . HIS A 1 110 ? 9.768 1.911 -12.164 1.00 91.12 110 HIS A C 1
ATOM 892 O O . HIS A 1 110 ? 10.489 1.518 -13.082 1.00 91.12 110 HIS A O 1
ATOM 898 N N . TYR A 1 111 ? 9.421 3.194 -12.036 1.00 92.69 111 TYR A N 1
ATOM 899 C CA . TYR A 1 111 ? 9.848 4.216 -12.981 1.00 92.69 111 TYR A CA 1
ATOM 900 C C . TYR A 1 111 ? 11.374 4.313 -13.062 1.00 92.69 111 TYR A C 1
ATOM 902 O O . TYR A 1 111 ? 11.940 4.221 -14.148 1.00 92.69 111 TYR A O 1
ATOM 910 N N . TYR A 1 112 ? 12.052 4.460 -11.921 1.00 92.06 112 TYR A N 1
ATOM 911 C CA . TYR A 1 112 ? 13.505 4.649 -11.904 1.00 92.06 112 TYR A CA 1
ATOM 912 C C . TYR A 1 112 ? 14.282 3.406 -12.342 1.00 92.06 112 TYR A C 1
ATOM 914 O O . TYR A 1 112 ? 15.341 3.544 -12.951 1.00 92.06 112 TYR A O 1
ATOM 922 N N . LEU A 1 113 ? 13.777 2.209 -12.037 1.00 90.31 113 LEU A N 1
ATOM 923 C CA . LEU A 1 113 ? 14.468 0.959 -12.353 1.00 90.31 113 LEU A CA 1
ATOM 924 C C . LEU A 1 113 ? 14.238 0.488 -13.797 1.00 90.31 113 LEU A C 1
ATOM 926 O O . LEU A 1 113 ? 15.141 -0.121 -14.368 1.00 90.31 113 LEU A O 1
ATOM 930 N N . TYR A 1 114 ? 13.068 0.762 -14.389 1.00 87.12 114 TYR A N 1
ATOM 931 C CA . TYR A 1 114 ? 12.671 0.162 -15.675 1.00 87.12 114 TYR A CA 1
ATOM 932 C C . TYR A 1 114 ? 12.224 1.166 -16.744 1.00 87.12 114 TYR A C 1
ATOM 934 O O . TYR A 1 114 ? 12.532 0.995 -17.923 1.00 87.12 114 TYR A O 1
ATOM 942 N N . ILE A 1 115 ? 11.491 2.217 -16.370 1.00 89.12 115 ILE A N 1
ATOM 943 C CA . ILE A 1 115 ? 10.933 3.163 -17.351 1.00 89.12 115 ILE A CA 1
ATOM 944 C C . ILE A 1 115 ? 11.972 4.197 -17.781 1.00 89.12 115 ILE A C 1
ATOM 946 O O . ILE A 1 115 ? 12.131 4.463 -18.968 1.00 89.12 115 ILE A O 1
ATOM 950 N N . LEU A 1 116 ? 12.734 4.744 -16.835 1.00 89.06 116 LEU A N 1
ATOM 951 C CA . LEU A 1 116 ? 13.731 5.773 -17.122 1.00 89.06 116 LEU A CA 1
ATOM 952 C C . LEU A 1 116 ? 14.820 5.277 -18.086 1.00 89.06 116 LEU A C 1
ATOM 954 O O . LEU A 1 116 ? 15.291 6.036 -18.930 1.00 89.06 116 LEU A O 1
ATOM 958 N N . SER A 1 117 ? 15.211 4.007 -17.964 1.00 85.12 117 SER A N 1
ATOM 959 C CA . SER A 1 117 ? 16.210 3.376 -18.830 1.00 85.12 117 SER A CA 1
ATOM 960 C C . SER A 1 117 ? 15.681 3.059 -20.231 1.00 85.12 117 SER A C 1
ATOM 962 O O . SER A 1 117 ? 16.475 2.988 -21.166 1.00 85.12 117 SER A O 1
ATOM 964 N N . SER A 1 118 ? 14.364 2.896 -20.394 1.00 85.00 118 SER A N 1
ATOM 965 C CA . SER A 1 118 ? 13.727 2.549 -21.670 1.00 85.00 118 SER A CA 1
ATOM 966 C C . SER A 1 118 ? 13.180 3.761 -22.433 1.00 85.00 118 SER A C 1
ATOM 968 O O . SER A 1 118 ? 13.161 3.745 -23.662 1.00 85.00 118 SER A O 1
ATOM 970 N N . SER A 1 119 ? 12.774 4.831 -21.741 1.00 84.38 119 SER A N 1
ATOM 971 C CA . SER A 1 119 ? 12.235 6.049 -22.356 1.00 84.38 119 SER A CA 1
ATOM 972 C C . SER A 1 119 ? 12.596 7.300 -21.554 1.00 84.38 119 SER A C 1
ATOM 974 O O . SER A 1 119 ? 11.871 7.733 -20.660 1.00 84.38 119 SER A O 1
ATOM 976 N N . THR A 1 120 ? 13.712 7.938 -21.909 1.00 79.62 120 THR A N 1
ATOM 977 C CA . THR A 1 120 ? 14.207 9.148 -21.225 1.00 79.62 120 THR A CA 1
ATOM 978 C C . THR A 1 120 ? 13.330 10.384 -21.442 1.00 79.62 120 THR A C 1
ATOM 980 O O . THR A 1 120 ? 13.396 11.328 -20.657 1.00 79.62 120 THR A O 1
ATOM 983 N N . ALA A 1 121 ? 12.502 10.388 -22.491 1.00 86.25 121 ALA A N 1
ATOM 984 C CA . ALA A 1 121 ? 11.570 11.474 -22.793 1.00 86.25 121 ALA A CA 1
ATOM 985 C C . ALA A 1 121 ? 10.286 11.419 -21.947 1.00 86.25 121 ALA A C 1
ATOM 987 O O . ALA A 1 121 ? 9.576 12.419 -21.837 1.00 86.25 121 ALA A O 1
ATOM 988 N N . TYR A 1 122 ? 9.973 10.264 -21.356 1.00 91.69 122 TYR A N 1
ATOM 989 C CA . TYR A 1 122 ? 8.769 10.094 -20.559 1.00 91.69 122 TYR A CA 1
ATOM 990 C C . TYR A 1 122 ? 9.051 10.455 -19.105 1.00 91.69 122 TYR A C 1
ATOM 992 O O . TYR A 1 122 ? 9.768 9.751 -18.405 1.00 91.69 122 TYR A O 1
ATOM 1000 N N . SER A 1 123 ? 8.509 11.589 -18.665 1.00 93.31 123 SER A N 1
ATOM 1001 C CA . SER A 1 123 ? 8.788 12.143 -17.341 1.00 93.31 123 SER A CA 1
ATOM 1002 C C . SER A 1 123 ? 8.120 11.356 -16.206 1.00 93.31 123 SER A C 1
ATOM 1004 O O . SER A 1 123 ? 7.063 10.745 -16.377 1.00 93.31 123 SER A O 1
ATOM 1006 N N . LEU A 1 124 ? 8.675 11.467 -14.996 1.00 92.38 124 LEU A N 1
ATOM 1007 C CA . LEU A 1 124 ? 8.075 10.890 -13.788 1.00 92.38 124 LEU A CA 1
ATOM 1008 C C . LEU A 1 124 ? 6.659 11.431 -13.543 1.00 92.38 124 LEU A C 1
ATOM 1010 O O . LEU A 1 124 ? 5.771 10.692 -13.125 1.00 92.38 124 LEU A O 1
ATOM 1014 N N . LEU A 1 125 ? 6.440 12.722 -13.808 1.00 94.06 125 LEU A N 1
ATOM 1015 C CA . LEU A 1 125 ? 5.151 13.365 -13.572 1.00 94.06 125 LEU A CA 1
ATOM 1016 C C . LEU A 1 125 ? 4.073 12.827 -14.517 1.00 94.06 125 LEU A C 1
ATOM 1018 O O . LEU A 1 125 ? 2.978 12.520 -14.052 1.00 94.06 125 LEU A O 1
ATOM 1022 N N . SER A 1 126 ? 4.387 12.668 -15.807 1.00 93.94 126 SER A N 1
ATOM 1023 C CA . SER A 1 126 ? 3.469 12.043 -16.768 1.00 93.94 126 SER A CA 1
ATOM 1024 C C . SER A 1 126 ? 3.186 10.590 -16.391 1.00 93.94 126 SER A C 1
ATOM 1026 O O . SER A 1 126 ? 2.029 10.189 -16.340 1.00 93.94 126 SER A O 1
ATOM 1028 N N . PHE A 1 127 ? 4.213 9.836 -15.984 1.00 93.56 127 PHE A N 1
ATOM 1029 C CA . PHE A 1 127 ? 4.023 8.469 -15.497 1.00 93.56 127 PHE A CA 1
ATOM 1030 C C . PHE A 1 127 ? 3.096 8.384 -14.284 1.00 93.56 127 PHE A C 1
ATOM 1032 O O . PHE A 1 127 ? 2.234 7.507 -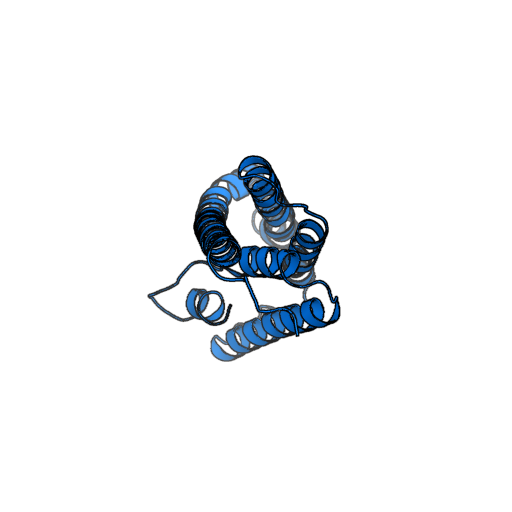14.208 1.00 93.56 127 PHE A O 1
ATOM 1039 N N . PHE A 1 128 ? 3.225 9.311 -13.337 1.00 95.19 128 PHE A N 1
ATOM 1040 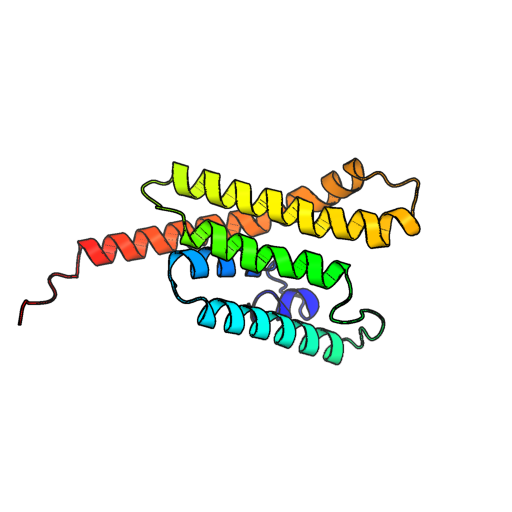C CA . PHE A 1 128 ? 2.318 9.373 -12.199 1.00 95.19 128 PHE A CA 1
ATOM 1041 C C . PHE A 1 128 ? 0.903 9.772 -12.606 1.00 95.19 128 PHE A C 1
ATOM 1043 O O . PHE A 1 128 ? -0.040 9.167 -12.106 1.00 95.19 128 PHE A O 1
ATOM 1050 N N . GLN A 1 129 ? 0.733 10.736 -13.510 1.00 94.38 129 GLN A N 1
ATOM 1051 C CA . GLN A 1 129 ? -0.591 11.145 -13.992 1.00 94.38 129 GLN A CA 1
ATOM 1052 C C . GLN A 1 129 ? -1.355 9.980 -14.629 1.00 94.38 129 GLN A C 1
ATOM 1054 O O . GLN A 1 129 ? -2.535 9.800 -14.324 1.00 94.38 129 GLN A O 1
ATOM 1059 N N . ASP A 1 130 ? -0.668 9.155 -15.416 1.00 93.06 130 ASP A N 1
ATOM 1060 C CA . ASP A 1 130 ? -1.278 8.027 -16.124 1.00 93.06 130 ASP A CA 1
ATOM 1061 C C . ASP A 1 130 ? -1.701 6.889 -15.178 1.00 93.06 130 ASP A C 1
ATOM 1063 O O . ASP A 1 130 ? -2.674 6.182 -15.438 1.00 93.06 130 ASP A O 1
ATOM 1067 N N . ASN A 1 131 ? -1.005 6.720 -14.048 1.00 93.12 131 ASN A N 1
ATOM 1068 C CA . ASN A 1 131 ? -1.194 5.566 -13.162 1.00 93.12 131 ASN A CA 1
ATOM 1069 C C . ASN A 1 131 ? -1.909 5.877 -11.838 1.00 93.12 131 ASN A C 1
ATOM 1071 O O . ASN A 1 131 ? -2.501 4.981 -11.226 1.00 93.12 131 ASN A O 1
ATOM 1075 N N . LEU A 1 132 ? -1.870 7.129 -11.372 1.00 93.44 132 LEU A N 1
ATOM 1076 C CA . LEU A 1 132 ? -2.347 7.505 -10.040 1.00 93.44 132 LEU A CA 1
ATOM 1077 C C . LEU A 1 132 ? -3.839 7.237 -9.870 1.00 93.44 132 LEU A C 1
ATOM 1079 O O . LEU A 1 132 ? -4.240 6.683 -8.851 1.00 93.44 132 LEU A O 1
ATOM 1083 N N . TRP A 1 133 ? -4.668 7.615 -10.843 1.00 91.25 133 TRP A N 1
ATOM 1084 C CA . TRP A 1 133 ? -6.122 7.520 -10.699 1.00 91.25 133 TRP A CA 1
ATOM 1085 C C . TRP A 1 133 ? -6.611 6.081 -10.606 1.00 91.25 133 TRP A C 1
ATOM 1087 O O . TRP A 1 133 ? -7.404 5.766 -9.720 1.00 91.25 133 TRP A O 1
ATOM 1097 N N . THR A 1 134 ? -6.099 5.198 -11.460 1.00 90.25 134 THR A N 1
ATOM 1098 C CA . THR A 1 134 ? -6.446 3.772 -11.445 1.00 90.25 134 THR A CA 1
ATOM 1099 C C . THR A 1 134 ? -6.048 3.124 -10.119 1.00 90.25 134 THR A C 1
ATOM 1101 O O . THR A 1 134 ? -6.847 2.418 -9.494 1.00 90.25 134 THR A O 1
ATOM 1104 N N . TYR A 1 135 ? -4.839 3.420 -9.634 1.00 91.00 135 TYR A N 1
ATOM 1105 C CA . TYR A 1 135 ? -4.350 2.923 -8.350 1.00 91.00 135 TYR A CA 1
ATOM 1106 C C . TYR A 1 135 ? -5.125 3.497 -7.155 1.00 91.00 135 TYR A C 1
ATOM 1108 O O . TYR A 1 135 ? -5.451 2.783 -6.207 1.00 91.00 135 TYR A O 1
ATOM 1116 N N . LEU A 1 136 ? -5.446 4.788 -7.181 1.00 94.06 136 LEU A N 1
ATOM 1117 C CA . LEU A 1 136 ? -6.143 5.461 -6.092 1.00 94.06 136 LEU A CA 1
ATOM 1118 C C . LEU A 1 136 ? -7.599 4.991 -5.993 1.00 94.06 136 LEU A C 1
ATOM 1120 O O . LEU A 1 136 ? -8.047 4.636 -4.905 1.00 94.06 136 LEU A O 1
ATOM 1124 N N . LEU A 1 137 ? -8.331 4.948 -7.112 1.00 92.00 137 LEU A N 1
ATOM 1125 C CA . LEU A 1 137 ? -9.754 4.589 -7.141 1.00 92.00 137 LEU A CA 1
ATOM 1126 C C . LEU A 1 137 ? -9.996 3.158 -6.660 1.00 92.00 137 LEU A C 1
ATOM 1128 O O . LEU A 1 137 ? -10.881 2.929 -5.834 1.00 92.00 137 LEU A O 1
ATOM 1132 N N . SER A 1 138 ? -9.185 2.210 -7.130 1.00 91.25 138 SER A N 1
ATOM 1133 C CA . SER A 1 138 ? -9.262 0.807 -6.709 1.00 91.25 138 SER A CA 1
ATOM 1134 C C . SER A 1 138 ? -9.063 0.655 -5.200 1.00 91.25 138 SER A C 1
ATOM 1136 O O . SER A 1 138 ? -9.899 0.071 -4.506 1.00 91.25 138 SER A O 1
ATOM 1138 N N . ASN A 1 139 ? -7.994 1.245 -4.665 1.00 95.00 139 ASN A N 1
ATOM 1139 C CA . ASN A 1 139 ? -7.677 1.152 -3.244 1.00 95.00 139 ASN A CA 1
ATOM 1140 C C . ASN A 1 139 ? -8.675 1.916 -2.359 1.00 95.00 139 ASN A C 1
ATOM 1142 O O . ASN A 1 139 ? -9.046 1.418 -1.295 1.00 95.00 139 ASN A O 1
ATOM 1146 N N . ILE A 1 140 ? -9.165 3.084 -2.792 1.00 95.62 140 ILE A N 1
ATOM 1147 C CA . ILE A 1 140 ? -10.228 3.814 -2.083 1.00 95.62 140 ILE A CA 1
ATOM 1148 C C . ILE A 1 140 ? -11.523 2.996 -2.057 1.00 95.62 140 ILE A C 1
ATOM 1150 O O . ILE A 1 140 ? -12.167 2.919 -1.010 1.00 95.62 140 ILE A O 1
ATOM 1154 N N . GLY A 1 141 ? -11.892 2.343 -3.162 1.00 94.25 141 GLY A N 1
ATOM 1155 C CA . GLY A 1 141 ? -13.071 1.475 -3.218 1.00 94.25 141 GLY A CA 1
ATOM 1156 C C . GLY A 1 141 ? -13.025 0.380 -2.151 1.00 94.25 141 GLY A C 1
ATOM 1157 O O . GLY A 1 141 ? -13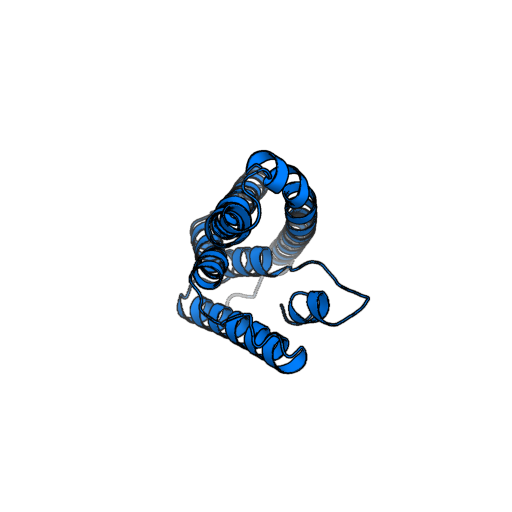.946 0.248 -1.342 1.00 94.25 141 GLY A O 1
ATOM 1158 N N . TYR A 1 142 ? -11.906 -0.343 -2.065 1.00 95.31 142 TYR A N 1
ATOM 1159 C CA . TYR A 1 142 ? -11.712 -1.356 -1.026 1.00 95.31 142 TYR A CA 1
ATOM 1160 C C . TYR A 1 142 ? -11.617 -0.766 0.389 1.00 95.31 142 TYR A C 1
ATOM 1162 O O . TYR A 1 142 ? -12.111 -1.377 1.337 1.00 95.31 142 TYR A O 1
ATOM 1170 N N . ALA A 1 143 ? -11.035 0.424 0.558 1.00 95.12 143 ALA A N 1
ATOM 1171 C CA . ALA A 1 143 ? -10.985 1.122 1.842 1.00 95.12 143 ALA A CA 1
ATOM 1172 C C . ALA A 1 143 ? -12.386 1.478 2.371 1.00 95.12 143 ALA A C 1
ATOM 1174 O O . ALA A 1 143 ? -12.653 1.324 3.565 1.00 95.12 143 ALA A O 1
ATOM 1175 N N . ILE A 1 144 ? -13.295 1.916 1.494 1.00 94.62 144 ILE A N 1
ATOM 1176 C CA . ILE A 1 144 ? -14.693 2.200 1.848 1.00 94.62 144 ILE A CA 1
ATOM 1177 C C . ILE A 1 144 ? -15.394 0.914 2.293 1.00 94.62 144 ILE A C 1
ATOM 1179 O O . ILE A 1 144 ? -16.040 0.905 3.343 1.00 94.62 144 ILE A O 1
ATOM 1183 N N . ILE A 1 145 ? -15.221 -0.181 1.546 1.00 94.50 145 ILE A N 1
ATOM 1184 C CA . ILE A 1 145 ? -15.773 -1.495 1.907 1.00 94.50 145 ILE A CA 1
ATOM 1185 C C . ILE A 1 145 ? -15.268 -1.922 3.291 1.00 94.50 145 ILE A C 1
ATOM 1187 O O . ILE A 1 145 ? -16.067 -2.277 4.159 1.00 94.50 145 ILE A O 1
ATOM 1191 N N . LEU A 1 146 ? -13.957 -1.819 3.532 1.00 93.75 146 LEU A N 1
ATOM 1192 C CA . LEU A 1 146 ? -13.354 -2.120 4.829 1.00 93.75 146 LEU A CA 1
ATOM 1193 C C . LEU A 1 146 ? -13.974 -1.278 5.951 1.00 93.75 146 LEU A C 1
ATOM 1195 O O . LEU A 1 146 ? -14.314 -1.813 7.005 1.00 93.75 146 LEU A O 1
ATOM 1199 N N . PHE A 1 147 ? -14.155 0.026 5.735 1.00 92.00 147 PHE A N 1
ATOM 1200 C CA . PHE A 1 147 ? -14.760 0.905 6.733 1.00 92.00 147 PHE A CA 1
ATOM 1201 C C . PHE A 1 147 ? -16.190 0.487 7.090 1.00 92.00 147 PHE A C 1
ATOM 1203 O O . PHE A 1 147 ? -16.543 0.433 8.271 1.00 92.00 147 PHE A O 1
ATOM 1210 N N . VAL A 1 148 ? -17.007 0.163 6.083 1.00 91.50 148 VAL A N 1
ATOM 1211 C CA . VAL A 1 148 ? -18.384 -0.310 6.285 1.00 91.50 148 VAL A CA 1
ATOM 1212 C C . VAL A 1 148 ? -18.388 -1.610 7.086 1.00 91.50 148 VAL A C 1
ATOM 1214 O O . VAL A 1 148 ? -19.115 -1.701 8.075 1.00 91.50 148 VAL A O 1
ATOM 1217 N N . ILE A 1 149 ? -17.530 -2.571 6.734 1.00 90.88 149 ILE A N 1
ATOM 1218 C CA . ILE A 1 149 ? -17.393 -3.843 7.460 1.00 90.88 149 ILE A CA 1
ATOM 1219 C C . ILE A 1 149 ? -17.022 -3.596 8.927 1.00 90.88 149 ILE A C 1
ATOM 1221 O O . ILE A 1 149 ? -17.688 -4.108 9.825 1.00 90.88 149 ILE A O 1
ATOM 1225 N N . LEU A 1 150 ? -16.014 -2.759 9.196 1.00 88.19 150 LEU A N 1
ATOM 1226 C CA . LEU A 1 150 ? -15.601 -2.428 10.565 1.00 88.19 150 LEU A CA 1
ATOM 1227 C C . LEU A 1 150 ? -16.728 -1.759 11.365 1.00 88.19 150 LEU A C 1
ATOM 1229 O O . LEU A 1 150 ? -16.871 -2.011 12.563 1.00 88.19 150 LEU A O 1
ATOM 1233 N N . LYS A 1 151 ? -17.545 -0.920 10.720 1.00 87.00 151 LYS A N 1
ATOM 1234 C CA . LYS A 1 151 ? -18.703 -0.279 11.356 1.00 87.00 151 LYS A CA 1
ATOM 1235 C C . LYS A 1 151 ? -19.792 -1.296 11.699 1.00 87.00 151 LYS A C 1
ATOM 1237 O O . LYS A 1 151 ? -20.328 -1.235 12.805 1.00 87.00 151 LYS A O 1
ATOM 1242 N N . VAL A 1 152 ? -20.089 -2.226 10.791 1.00 87.69 152 VAL A N 1
ATOM 1243 C CA . VAL A 1 152 ? -21.065 -3.307 11.011 1.00 87.69 152 VAL A CA 1
ATOM 1244 C C . VAL A 1 152 ? -20.616 -4.198 12.169 1.00 87.69 152 VAL A C 1
ATOM 1246 O O . VAL A 1 152 ? -21.384 -4.389 13.110 1.00 87.69 152 VAL A O 1
ATOM 1249 N N . ILE A 1 153 ? -19.356 -4.642 12.175 1.00 84.69 153 ILE A N 1
ATOM 1250 C CA . ILE A 1 153 ? -18.791 -5.464 13.260 1.00 84.69 153 ILE A CA 1
ATOM 1251 C C . ILE A 1 153 ? -18.923 -4.745 14.609 1.00 84.69 153 ILE A C 1
ATOM 1253 O O . ILE A 1 153 ? -19.508 -5.292 15.540 1.00 84.69 153 ILE A O 1
ATOM 1257 N N . ARG A 1 154 ? -18.486 -3.481 14.700 1.00 80.69 154 ARG A N 1
ATOM 1258 C CA . ARG A 1 154 ? -18.601 -2.687 15.938 1.00 80.69 154 ARG A CA 1
ATOM 1259 C C . ARG A 1 154 ? -20.046 -2.465 16.379 1.00 80.69 154 ARG A C 1
ATOM 1261 O O . ARG A 1 154 ? -20.306 -2.357 17.573 1.00 80.69 154 ARG A O 1
ATOM 1268 N N . SER A 1 155 ? -20.982 -2.333 15.438 1.00 77.00 155 SER A N 1
ATOM 1269 C CA . SER A 1 155 ? -22.400 -2.190 15.777 1.00 77.00 155 SER A CA 1
ATOM 1270 C C . SER A 1 155 ? -22.962 -3.472 16.389 1.00 77.00 155 SER A C 1
ATOM 1272 O O . SER A 1 155 ? -23.685 -3.390 17.375 1.00 77.00 155 SER A O 1
ATOM 1274 N N . HIS A 1 156 ? -22.550 -4.644 15.896 1.00 66.44 156 HIS A N 1
ATOM 1275 C CA . HIS A 1 156 ? -22.937 -5.930 16.472 1.00 66.44 156 HIS A CA 1
ATOM 1276 C C . HIS A 1 156 ? -22.262 -6.205 17.819 1.00 66.44 156 HIS A C 1
ATOM 1278 O O . HIS A 1 156 ? -22.932 -6.691 18.722 1.00 66.44 156 HIS A O 1
ATOM 1284 N N . GLU A 1 157 ? -20.997 -5.822 18.015 1.00 61.75 157 GLU A N 1
ATOM 1285 C CA . GLU A 1 157 ? -20.337 -5.915 19.331 1.00 61.75 157 GLU A CA 1
ATOM 1286 C C . GLU A 1 157 ? -21.061 -5.083 20.402 1.00 61.75 157 GLU A C 1
ATOM 1288 O O . GLU A 1 157 ? -21.160 -5.510 21.549 1.00 61.75 157 GLU A O 1
ATOM 1293 N N . ARG A 1 158 ? -21.626 -3.924 20.033 1.00 52.91 158 ARG A N 1
ATOM 1294 C CA . ARG A 1 158 ? -22.453 -3.107 20.942 1.00 52.91 158 ARG A CA 1
ATOM 1295 C C . ARG A 1 158 ? -23.856 -3.668 21.182 1.00 52.91 158 ARG A C 1
ATOM 1297 O O . ARG A 1 158 ? -24.482 -3.275 22.157 1.00 52.91 158 ARG A O 1
ATOM 1304 N N . VAL A 1 159 ? -24.359 -4.520 20.290 1.00 48.75 159 VAL A N 1
ATOM 1305 C CA . VAL A 1 159 ? -25.733 -5.055 20.326 1.00 48.75 159 VAL A CA 1
ATOM 1306 C C . VAL A 1 159 ? -25.780 -6.500 20.850 1.00 48.75 159 VAL A C 1
ATOM 1308 O O . VAL A 1 159 ? -26.850 -6.969 21.218 1.00 48.75 159 VAL A O 1
ATOM 1311 N N . GLY A 1 160 ? -24.651 -7.215 20.932 1.00 43.44 160 GLY A N 1
ATOM 1312 C CA . GLY A 1 160 ? -24.662 -8.669 21.138 1.00 43.44 160 GLY A CA 1
ATOM 1313 C C . GLY A 1 160 ? -23.458 -9.282 21.851 1.00 43.44 160 GLY A C 1
ATOM 1314 O O . GLY A 1 160 ? -23.167 -10.447 21.602 1.00 43.44 160 GLY A O 1
ATOM 1315 N N . LEU A 1 161 ? -22.767 -8.554 22.734 1.00 40.84 161 LEU A N 1
ATOM 1316 C CA . LEU A 1 161 ? -21.776 -9.145 23.647 1.00 40.84 161 LEU A CA 1
ATOM 1317 C C . LEU A 1 161 ? -22.025 -8.748 25.113 1.00 40.84 161 LEU A C 1
ATOM 1319 O O . LEU A 1 161 ? -21.099 -8.419 25.846 1.00 40.84 161 LEU A O 1
ATOM 1323 N N . GLU A 1 162 ? -23.266 -8.888 25.582 1.00 38.41 162 GLU A N 1
ATOM 1324 C CA . GLU A 1 162 ? -23.476 -9.445 26.926 1.00 38.41 162 GLU A CA 1
ATOM 1325 C C . GLU A 1 162 ? -23.203 -10.956 26.850 1.00 38.41 162 GLU A C 1
ATOM 1327 O O . GLU A 1 162 ? -24.102 -11.796 26.915 1.00 38.41 162 GLU A O 1
ATOM 1332 N N . VAL A 1 163 ? -21.940 -11.335 26.644 1.00 41.00 163 VAL A N 1
ATOM 1333 C CA . VAL A 1 163 ? -21.530 -12.711 26.922 1.00 41.00 163 VAL A CA 1
ATOM 1334 C C . VAL A 1 163 ? -21.499 -12.809 28.436 1.00 41.00 163 VAL A C 1
ATOM 1336 O O . VAL A 1 163 ? -20.621 -12.237 29.078 1.00 41.00 163 VAL A O 1
ATOM 1339 N N . ARG A 1 164 ? -22.531 -13.463 28.979 1.00 33.72 164 ARG A N 1
ATOM 1340 C CA . ARG A 1 164 ? -22.658 -13.906 30.372 1.00 33.72 164 ARG A CA 1
ATOM 1341 C C . ARG A 1 164 ? -21.295 -14.055 31.047 1.00 33.72 164 ARG A C 1
ATOM 1343 O O . ARG A 1 164 ? -20.475 -14.863 30.614 1.00 33.72 164 ARG A O 1
ATOM 1350 N N . SER A 1 165 ? -21.123 -13.336 32.151 1.00 37.06 165 SER A N 1
ATOM 1351 C CA . SER A 1 165 ? -20.173 -13.718 33.186 1.00 37.06 165 SER A CA 1
ATOM 1352 C C . SER A 1 165 ? -20.462 -15.157 33.610 1.00 37.06 165 SER A C 1
ATOM 1354 O O . SER A 1 165 ? -21.571 -15.429 34.071 1.00 37.06 165 SER A O 1
ATOM 1356 N N . ASN A 1 166 ? -19.481 -16.038 33.459 1.00 36.50 166 ASN A N 1
ATOM 1357 C CA . ASN A 1 166 ? -19.298 -17.233 34.276 1.00 36.50 166 ASN A CA 1
ATOM 1358 C C . ASN A 1 166 ? -17.801 -17.374 34.537 1.00 36.50 166 ASN A C 1
ATOM 1360 O O . ASN A 1 166 ? -17.042 -17.332 33.542 1.00 36.50 166 ASN A O 1
#

Foldseek 3Di:
DCQALLCLLPHPPHQHDQLLVVLLLCLQVDDDCVVVVVSLVVVLVSVVVSCVVVVVVVPDRPDPLNVLLSVLSVVSSVLSNPDDCPDPVSLVVSLLVSLVVSCCSNQVSCCVPPVCVVDVPQDPVNSCVVVVVVSVVSNVVSSVVSVVVVVVVVVCCVVPPPPDDD

Radius of gyration: 18.13 Å; chains: 1; bounding box: 42×34×57 Å

Sequence (166 aa):
MFLTRFSHELTSFSMPDASLIIFFAAGLLFKPARLLALFIFTIIFIDSLVIYKENYTEIGLLNVGYLLHLSIYPLAWFVASRLKITNFSTFSQSILWVILLSFLISYGSHYYLYILSSSTAYSLLSFFQDNLWTYLLSNIGYAIILFVILKVIRSHERVGLEVRSN